Protein AF-A0A9W6X3J7-F1 (afdb_monomer_lite)

Organism: NCBI:txid1490495

Secondary structure (DSSP, 8-state):
--S-------EEEEEEEEEEETTEEEEEEEEEEEEP-S---PPPPPHHHHHHTT--HHHHHHHTTPPPS-----

Radius of gyration: 14.66 Å; chains: 1; bounding box: 40×27×32 Å

Foldseek 3Di:
DPPPDDFDFPDKDFDWDWDQDPVGIDTDHRDIATDGPDPDPDGDDDPVNCVVVVHDVVVVCVVVVHDDPDPPDD

pLDDT: mean 79.63, std 13.35, range [37.62, 92.88]

Sequence (74 aa):
MADGSFVRCDNEVVLHLELDTIEGSVLMRSVACVILAGEGDEILLGSDALKMLGIDIQQLAQLAGSPLLGAEDD

Structure (mmCIF, N/CA/C/O backbone):
data_AF-A0A9W6X3J7-F1
#
_entry.id   AF-A0A9W6X3J7-F1
#
loop_
_atom_site.group_PDB
_atom_site.id
_atom_site.type_symbol
_atom_site.label_atom_id
_atom_site.label_alt_id
_atom_site.label_comp_id
_atom_site.label_asym_id
_atom_site.label_entity_id
_atom_site.label_seq_id
_atom_site.pdbx_PDB_ins_code
_atom_site.Cartn_x
_atom_site.Cartn_y
_atom_site.Cartn_z
_atom_site.occupancy
_atom_site.B_iso_or_equiv
_atom_site.auth_seq_id
_atom_site.auth_comp_id
_atom_site.auth_asym_id
_atom_site.auth_atom_id
_atom_site.pdbx_PDB_model_num
ATOM 1 N N . MET A 1 1 ? 10.880 -11.190 -2.676 1.00 52.88 1 MET A N 1
ATOM 2 C CA . MET A 1 1 ? 12.307 -10.780 -2.674 1.00 52.88 1 MET A CA 1
ATOM 3 C C . MET A 1 1 ? 12.480 -9.767 -1.557 1.00 52.88 1 MET A C 1
ATOM 5 O O . MET A 1 1 ? 11.758 -8.783 -1.547 1.00 52.88 1 MET A O 1
ATOM 9 N N . ALA A 1 2 ? 13.336 -10.057 -0.580 1.00 59.03 2 ALA A N 1
ATOM 10 C CA . ALA A 1 2 ? 13.618 -9.190 0.570 1.00 59.03 2 ALA A CA 1
ATOM 11 C C . ALA A 1 2 ? 15.123 -9.236 0.900 1.00 59.03 2 ALA A C 1
ATOM 13 O O . ALA A 1 2 ? 15.528 -9.232 2.056 1.00 59.03 2 ALA A O 1
ATOM 14 N N . ASP A 1 3 ? 15.955 -9.363 -0.136 1.00 71.81 3 ASP A N 1
ATOM 15 C CA . ASP A 1 3 ? 17.417 -9.440 -0.033 1.00 71.81 3 ASP A CA 1
ATOM 16 C C . ASP A 1 3 ? 18.089 -8.055 0.001 1.00 71.81 3 ASP A C 1
ATOM 18 O O . ASP A 1 3 ? 19.306 -7.960 0.119 1.00 71.81 3 ASP A O 1
ATOM 22 N N . GLY A 1 4 ? 17.299 -6.979 -0.091 1.00 69.06 4 GLY A N 1
ATOM 23 C CA . GLY A 1 4 ? 17.796 -5.603 -0.128 1.00 69.06 4 GLY A CA 1
ATOM 24 C C . GLY A 1 4 ? 18.209 -5.121 -1.521 1.00 69.06 4 GLY A C 1
ATOM 25 O O . GLY A 1 4 ? 18.750 -4.023 -1.640 1.00 69.06 4 GLY A O 1
ATOM 26 N N . SER A 1 5 ? 17.954 -5.898 -2.577 1.00 78.25 5 SER A N 1
ATOM 27 C CA . SER A 1 5 ? 18.162 -5.453 -3.955 1.00 78.25 5 SER A CA 1
ATOM 28 C C . SER A 1 5 ? 17.230 -4.302 -4.346 1.00 78.25 5 SER A C 1
ATOM 30 O O . SER A 1 5 ? 16.049 -4.260 -3.998 1.00 78.25 5 SER A O 1
ATOM 32 N N . PHE A 1 6 ? 17.775 -3.354 -5.111 1.00 79.19 6 PHE A N 1
ATOM 33 C CA . PHE A 1 6 ? 16.994 -2.270 -5.696 1.00 79.19 6 PHE A CA 1
ATOM 34 C C . PHE A 1 6 ? 16.158 -2.789 -6.862 1.00 79.19 6 PHE A C 1
ATOM 36 O O . PHE A 1 6 ? 16.685 -3.414 -7.785 1.00 79.19 6 PHE A O 1
ATOM 43 N N . VAL A 1 7 ? 14.868 -2.457 -6.853 1.00 79.12 7 VAL A N 1
ATOM 44 C CA . VAL A 1 7 ? 13.952 -2.759 -7.955 1.00 79.12 7 VAL A CA 1
ATOM 45 C C . VAL A 1 7 ? 13.565 -1.463 -8.651 1.00 79.12 7 VAL A C 1
ATOM 47 O O . VAL A 1 7 ? 13.126 -0.500 -8.022 1.00 79.12 7 VAL A O 1
ATOM 50 N N . ARG A 1 8 ? 13.740 -1.430 -9.973 1.00 81.75 8 ARG A N 1
ATOM 51 C CA . ARG A 1 8 ? 13.327 -0.294 -10.792 1.00 81.75 8 ARG A CA 1
ATOM 52 C C . ARG A 1 8 ? 11.810 -0.319 -10.981 1.00 81.75 8 ARG A C 1
ATOM 54 O O . ARG A 1 8 ? 11.257 -1.338 -11.383 1.00 81.75 8 ARG A O 1
ATOM 61 N N . CYS A 1 9 ? 11.169 0.814 -10.710 1.00 82.69 9 CYS A N 1
ATOM 62 C CA . CYS A 1 9 ? 9.742 1.034 -10.924 1.00 82.69 9 CYS A CA 1
ATOM 63 C C . CYS A 1 9 ? 9.577 2.109 -11.999 1.00 82.69 9 CYS A C 1
ATOM 65 O O . CYS A 1 9 ? 10.045 3.228 -11.802 1.00 82.69 9 CYS A O 1
ATOM 67 N N . ASP A 1 10 ? 8.928 1.793 -13.118 1.00 83.81 10 ASP A N 1
ATOM 68 C CA . ASP A 1 10 ? 8.711 2.762 -14.206 1.00 83.81 10 ASP A CA 1
ATOM 69 C C . ASP A 1 10 ? 7.262 3.287 -14.252 1.00 83.81 10 ASP A C 1
ATOM 71 O O . ASP A 1 10 ? 6.961 4.235 -14.977 1.00 83.81 10 ASP A O 1
ATOM 75 N N . ASN A 1 11 ? 6.364 2.709 -13.448 1.00 88.12 11 ASN A N 1
ATOM 76 C CA . ASN A 1 11 ? 4.949 3.058 -13.412 1.00 88.12 11 ASN A CA 1
ATOM 77 C C . ASN A 1 11 ? 4.456 3.245 -11.973 1.00 88.12 11 ASN A C 1
ATOM 79 O O . ASN A 1 11 ? 4.746 2.436 -11.091 1.00 88.12 11 ASN A O 1
ATOM 83 N N . GLU A 1 12 ? 3.642 4.279 -11.781 1.00 90.19 12 GLU A N 1
ATOM 84 C CA . GLU A 1 12 ? 2.948 4.594 -10.534 1.00 90.19 12 GLU A CA 1
ATOM 85 C C . GLU A 1 12 ? 1.450 4.765 -10.815 1.00 90.19 12 GLU A C 1
ATOM 87 O O . GLU A 1 12 ? 1.052 5.287 -11.862 1.00 90.19 12 GLU A O 1
ATOM 92 N N . VAL A 1 13 ? 0.612 4.307 -9.889 1.00 91.81 13 VAL A N 1
ATOM 93 C CA . VAL A 1 13 ? -0.845 4.410 -9.956 1.00 91.81 13 VAL A CA 1
ATOM 94 C C . VAL A 1 13 ? -1.414 4.718 -8.576 1.00 91.81 13 VAL A C 1
ATOM 96 O O . VAL A 1 13 ? -0.903 4.252 -7.564 1.00 91.81 13 VAL A O 1
ATOM 99 N N . VAL A 1 14 ? -2.497 5.489 -8.531 1.00 92.88 14 VAL A N 1
ATOM 100 C CA . VAL A 1 14 ? -3.219 5.773 -7.287 1.00 92.88 14 VAL A CA 1
ATOM 101 C C . VAL A 1 14 ? -4.408 4.830 -7.168 1.00 92.88 14 VAL A C 1
ATOM 103 O O . VAL A 1 14 ? -5.259 4.791 -8.058 1.00 92.88 14 VAL A O 1
ATOM 106 N N . LEU A 1 15 ? -4.478 4.0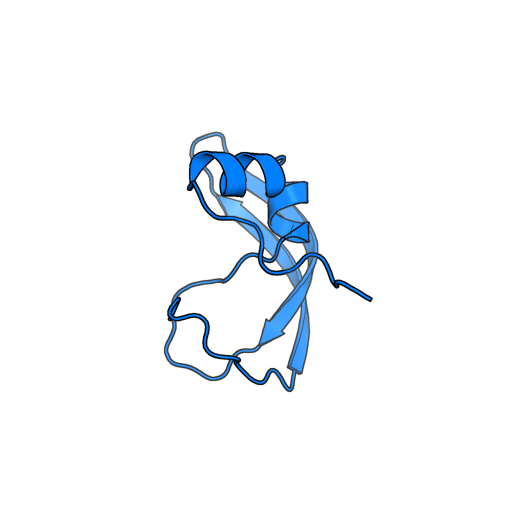91 -6.062 1.00 91.56 15 LEU A N 1
ATOM 107 C CA . LEU A 1 15 ? -5.515 3.092 -5.808 1.00 91.56 15 LEU A CA 1
ATOM 108 C C . LEU A 1 15 ? -6.226 3.341 -4.473 1.00 91.56 15 LEU A C 1
ATOM 110 O O . LEU A 1 15 ? -5.699 3.964 -3.551 1.00 91.56 15 LEU A O 1
ATOM 114 N N . HIS A 1 16 ? -7.448 2.828 -4.365 1.00 91.94 16 HIS A N 1
ATOM 115 C CA . HIS A 1 16 ? -8.106 2.624 -3.078 1.00 91.94 16 HIS A CA 1
ATOM 116 C C . HIS A 1 16 ? -7.893 1.162 -2.690 1.00 91.94 16 HIS A C 1
ATOM 118 O O . HIS A 1 16 ? -8.242 0.276 -3.467 1.00 91.94 16 HIS A O 1
ATOM 124 N N . LEU A 1 17 ? -7.293 0.923 -1.526 1.00 90.88 17 LEU A N 1
ATOM 125 C CA . LEU A 1 17 ? -6.975 -0.417 -1.040 1.00 90.88 17 LEU A CA 1
ATOM 126 C C . LEU A 1 17 ? -7.901 -0.756 0.124 1.00 90.88 17 LEU A C 1
ATOM 128 O O . LEU A 1 17 ? -8.086 0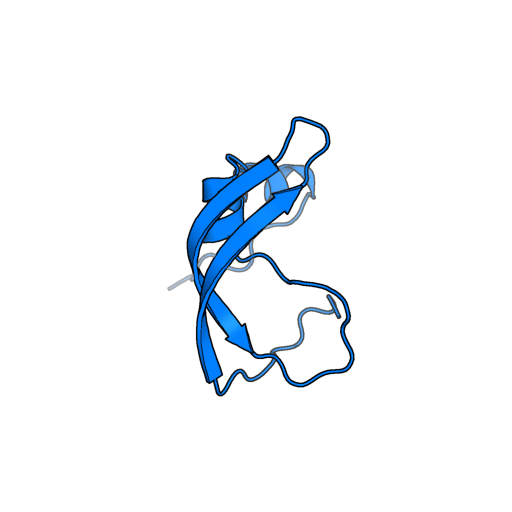.057 1.027 1.00 90.88 17 LEU A O 1
ATOM 132 N N . GLU A 1 18 ? -8.464 -1.955 0.110 1.00 92.81 18 GLU A N 1
ATOM 133 C CA . GLU A 1 18 ? -9.163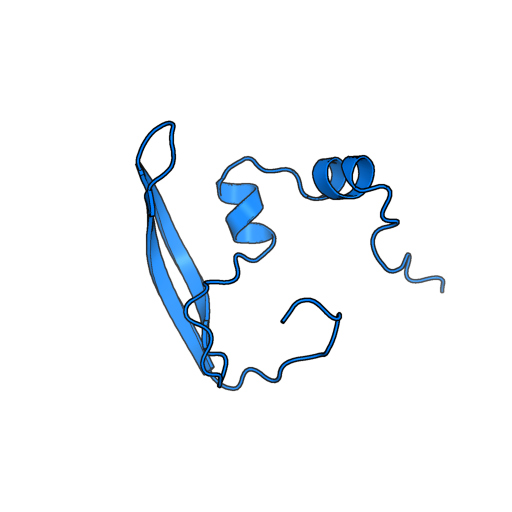 -2.534 1.251 1.00 92.81 18 GLU A CA 1
ATOM 134 C C . GLU A 1 18 ? -8.320 -3.700 1.761 1.00 92.81 18 GLU A C 1
ATOM 136 O O . GLU A 1 18 ? -8.072 -4.660 1.032 1.00 92.81 18 GLU A O 1
ATOM 141 N N . LEU A 1 19 ? -7.816 -3.572 2.987 1.00 89.06 19 LEU A N 1
ATOM 142 C CA . LEU A 1 19 ? -7.014 -4.601 3.635 1.00 89.06 19 LEU A CA 1
ATOM 143 C C . LEU A 1 19 ? -7.883 -5.343 4.635 1.00 89.06 19 LEU A C 1
ATOM 145 O O . LEU A 1 19 ? -8.372 -4.740 5.587 1.00 89.06 19 LEU A O 1
ATOM 149 N N . ASP A 1 20 ? -8.053 -6.644 4.436 1.00 89.88 20 ASP A N 1
ATOM 150 C CA . ASP A 1 20 ? -8.721 -7.491 5.414 1.00 89.88 20 ASP A CA 1
ATOM 151 C C . ASP A 1 20 ? -7.723 -7.908 6.497 1.00 89.88 20 ASP A C 1
ATOM 153 O O . ASP A 1 20 ? -6.680 -8.503 6.212 1.00 89.88 20 ASP A O 1
ATOM 157 N N . THR A 1 21 ? -8.010 -7.540 7.743 1.00 86.12 21 THR A N 1
ATOM 158 C CA . THR A 1 21 ? -7.174 -7.870 8.900 1.00 86.12 21 THR A CA 1
ATOM 159 C C . THR A 1 21 ? -7.977 -8.683 9.907 1.00 86.12 21 THR A C 1
ATOM 161 O O . THR A 1 21 ? -9.205 -8.714 9.864 1.00 86.12 21 THR A O 1
ATOM 164 N N . ILE A 1 22 ? -7.293 -9.305 10.870 1.00 90.31 22 ILE A N 1
ATOM 165 C CA . ILE A 1 22 ? -7.949 -10.091 11.928 1.00 90.31 22 ILE A CA 1
ATOM 166 C C . ILE A 1 22 ? -8.936 -9.233 12.746 1.00 90.31 22 ILE A C 1
ATOM 168 O O . ILE A 1 22 ? -9.941 -9.753 13.226 1.00 90.31 22 ILE A O 1
ATOM 172 N N . GLU A 1 23 ? -8.681 -7.928 12.888 1.00 87.25 23 GLU A N 1
ATOM 173 C CA . GLU A 1 23 ? -9.559 -6.989 13.609 1.00 87.25 23 GLU A CA 1
ATOM 174 C C . GLU A 1 23 ? -10.658 -6.376 12.724 1.00 87.25 23 GLU A C 1
ATOM 176 O O . GLU A 1 23 ? -11.540 -5.679 13.228 1.00 87.25 23 GLU A O 1
ATOM 181 N N . GLY A 1 24 ? -10.644 -6.664 11.420 1.00 90.31 24 GLY A N 1
ATOM 182 C CA . GLY A 1 24 ? -11.605 -6.171 10.439 1.00 90.31 24 GLY A CA 1
ATOM 183 C C . GLY A 1 24 ? -10.943 -5.515 9.231 1.00 90.31 24 GLY A C 1
ATOM 184 O O . GLY A 1 24 ? -9.717 -5.444 9.113 1.00 90.31 24 GLY A O 1
ATOM 185 N N . SER A 1 25 ? -11.774 -5.035 8.312 1.00 92.19 25 SER A N 1
ATOM 186 C CA . SER A 1 25 ? -11.310 -4.461 7.052 1.00 92.19 25 SER A CA 1
ATOM 187 C C . SER A 1 25 ? -10.945 -2.978 7.212 1.00 92.19 25 SER A C 1
ATOM 189 O O . SER A 1 25 ? -11.694 -2.188 7.794 1.00 92.19 25 SER A O 1
ATOM 191 N N . VAL A 1 26 ? -9.787 -2.587 6.682 1.00 90.62 26 VAL A N 1
ATOM 192 C CA . VAL A 1 26 ? -9.269 -1.214 6.704 1.00 90.62 26 VAL A CA 1
ATOM 193 C C . VAL A 1 26 ? -9.293 -0.651 5.290 1.00 90.62 26 VAL A C 1
ATOM 195 O O . VAL A 1 26 ? -8.626 -1.164 4.393 1.00 90.62 26 VAL A O 1
ATOM 198 N N . LEU A 1 27 ? -10.040 0.437 5.095 1.00 92.06 27 LEU A N 1
ATOM 199 C CA . LEU A 1 27 ? -10.090 1.143 3.817 1.00 92.06 27 LEU A CA 1
ATOM 200 C C . LEU A 1 27 ? -9.045 2.260 3.774 1.00 92.06 27 LEU A C 1
ATOM 202 O O . LEU A 1 27 ? -9.186 3.292 4.435 1.00 92.06 27 LEU A O 1
ATOM 206 N N . MET A 1 28 ? -8.052 2.094 2.913 1.00 90.94 28 MET A N 1
ATOM 207 C CA . MET A 1 28 ? -7.028 3.087 2.616 1.00 90.94 28 MET A CA 1
ATOM 208 C C . MET A 1 28 ? -7.375 3.793 1.310 1.00 90.94 28 MET A C 1
ATOM 210 O O . MET A 1 28 ? -7.591 3.160 0.273 1.00 90.94 28 MET A O 1
ATOM 214 N N . ARG A 1 29 ? -7.447 5.124 1.333 1.00 91.50 29 ARG A N 1
ATOM 215 C CA . ARG A 1 29 ? -7.837 5.899 0.151 1.00 91.50 29 ARG A CA 1
ATOM 216 C C . ARG A 1 29 ? -6.649 6.609 -0.469 1.00 91.50 29 ARG A C 1
ATOM 218 O O . ARG A 1 29 ? -5.858 7.204 0.251 1.00 91.50 29 ARG A O 1
ATOM 225 N N . SER A 1 30 ? -6.614 6.611 -1.801 1.00 90.56 30 SER A N 1
ATOM 226 C CA . SER A 1 30 ? -5.640 7.363 -2.591 1.00 90.56 30 SER A CA 1
ATOM 227 C C . SER A 1 30 ? -4.195 6.991 -2.252 1.00 90.56 30 SER A C 1
ATOM 229 O O . SER A 1 30 ? -3.354 7.858 -2.032 1.00 90.56 30 SER A O 1
ATOM 231 N N . VAL A 1 31 ? -3.924 5.690 -2.188 1.00 89.31 31 VAL A N 1
ATOM 232 C CA . VAL A 1 31 ? -2.590 5.149 -1.934 1.00 89.31 31 VAL A CA 1
ATOM 233 C C . VAL A 1 31 ? -1.806 5.162 -3.242 1.00 89.31 31 VAL A C 1
ATOM 235 O O . VAL A 1 31 ? -2.264 4.608 -4.241 1.00 89.31 31 VAL A O 1
ATOM 238 N N . ALA A 1 32 ? -0.639 5.802 -3.233 1.00 89.44 32 ALA A N 1
ATOM 239 C CA . ALA A 1 32 ? 0.316 5.730 -4.330 1.00 89.44 32 ALA A CA 1
ATOM 240 C C . ALA A 1 32 ? 0.973 4.342 -4.348 1.00 89.44 32 ALA A C 1
ATOM 242 O O . ALA A 1 32 ? 1.591 3.922 -3.367 1.00 89.44 32 ALA A O 1
ATOM 243 N N . CYS A 1 33 ? 0.815 3.621 -5.453 1.00 88.81 33 CYS A N 1
ATOM 244 C CA . CYS A 1 33 ? 1.329 2.274 -5.650 1.00 88.81 33 CYS A CA 1
ATOM 245 C C . CYS A 1 33 ? 2.276 2.250 -6.849 1.00 88.81 33 CYS A C 1
ATOM 247 O O . CYS A 1 33 ? 1.947 2.753 -7.923 1.00 88.81 33 CYS A O 1
ATOM 249 N N . VAL A 1 34 ? 3.432 1.613 -6.682 1.00 89.44 34 VAL A N 1
ATOM 250 C CA . VAL A 1 34 ? 4.374 1.361 -7.777 1.00 89.44 34 VAL A CA 1
ATOM 251 C C . VAL A 1 34 ? 4.120 -0.015 -8.380 1.00 89.44 34 VAL A C 1
ATOM 253 O O . VAL A 1 34 ? 3.875 -0.981 -7.658 1.00 89.44 34 VAL A O 1
ATOM 256 N N . ILE A 1 35 ? 4.171 -0.109 -9.707 1.00 85.75 35 ILE A N 1
ATOM 257 C CA . ILE A 1 35 ? 4.047 -1.390 -10.406 1.00 85.75 35 ILE A CA 1
ATOM 258 C C . ILE A 1 35 ? 5.446 -1.976 -10.571 1.00 85.75 35 ILE A C 1
ATOM 260 O O . ILE A 1 35 ? 6.301 -1.405 -11.250 1.00 85.75 35 ILE A O 1
ATOM 264 N N . LEU A 1 36 ? 5.659 -3.128 -9.946 1.00 82.94 36 LEU A N 1
ATOM 265 C CA . LEU A 1 36 ? 6.907 -3.877 -10.000 1.00 82.94 36 LEU A CA 1
ATOM 266 C C . LEU A 1 36 ? 6.775 -4.976 -11.057 1.00 82.94 36 LEU A C 1
ATOM 268 O O . LEU A 1 36 ? 5.832 -5.763 -11.024 1.00 82.94 36 LEU A O 1
ATOM 272 N N . ALA A 1 37 ? 7.719 -5.044 -11.996 1.00 76.81 37 ALA A N 1
ATOM 273 C CA . ALA A 1 37 ? 7.792 -6.158 -12.934 1.00 76.81 37 ALA A CA 1
ATOM 274 C C . ALA A 1 37 ? 8.322 -7.407 -12.210 1.00 76.81 37 ALA A C 1
ATOM 276 O O . ALA A 1 37 ? 9.471 -7.434 -11.771 1.00 76.81 37 ALA A O 1
ATOM 277 N N . GLY A 1 38 ? 7.492 -8.441 -12.087 1.00 74.44 38 GLY A N 1
ATOM 278 C CA . GLY A 1 38 ? 7.859 -9.705 -11.454 1.00 74.44 38 GLY A CA 1
ATOM 279 C C . GLY A 1 38 ? 6.670 -10.657 -11.34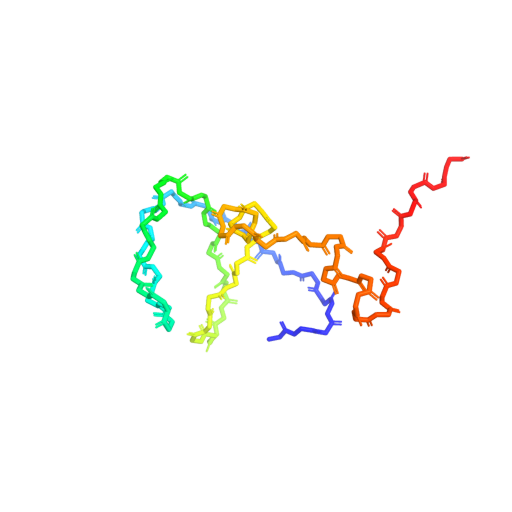8 1.00 74.44 38 GLY A C 1
ATOM 280 O O . GLY A 1 38 ? 5.539 -10.277 -11.628 1.00 74.44 38 GLY A O 1
ATOM 281 N N . GLU A 1 39 ? 6.935 -11.894 -10.938 1.00 69.94 39 GLU A N 1
ATOM 282 C CA . GLU A 1 39 ? 5.924 -12.945 -10.716 1.00 69.94 39 GLU A CA 1
ATOM 283 C C . GLU A 1 39 ? 5.457 -12.982 -9.248 1.00 69.94 39 GLU A C 1
ATOM 285 O O . GLU A 1 39 ? 5.010 -14.002 -8.741 1.00 69.94 39 GLU A O 1
ATOM 290 N N . GLY A 1 40 ? 5.644 -11.882 -8.514 1.00 67.38 40 GLY A N 1
ATOM 291 C CA . GLY A 1 40 ? 5.254 -11.815 -7.112 1.00 67.38 40 GLY A CA 1
ATOM 292 C C . GLY A 1 40 ? 3.739 -11.703 -6.976 1.00 67.38 40 GLY A C 1
ATOM 293 O O . GLY A 1 40 ? 3.167 -10.709 -7.408 1.00 67.38 40 GLY A O 1
ATOM 294 N N . ASP A 1 41 ? 3.113 -12.674 -6.312 1.00 73.06 41 ASP A N 1
ATOM 295 C CA . ASP A 1 41 ? 1.707 -12.604 -5.878 1.00 73.06 41 ASP A CA 1
ATOM 296 C C . ASP A 1 41 ? 1.519 -11.751 -4.602 1.00 73.06 41 ASP A C 1
ATOM 298 O O . ASP A 1 41 ? 0.420 -11.637 -4.059 1.00 73.06 41 ASP A O 1
ATOM 302 N N . GLU A 1 42 ? 2.604 -11.162 -4.092 1.00 75.31 42 GLU A N 1
ATOM 303 C CA . GLU A 1 42 ? 2.633 -10.403 -2.844 1.00 75.31 42 GLU A CA 1
ATOM 304 C C . GLU A 1 42 ? 2.601 -8.891 -3.099 1.00 75.31 42 GLU A C 1
ATOM 306 O O . GLU A 1 42 ? 3.261 -8.368 -3.998 1.00 75.31 42 GLU A O 1
ATOM 311 N N . ILE A 1 43 ? 1.872 -8.168 -2.247 1.00 77.94 43 ILE A N 1
ATOM 312 C CA . ILE A 1 43 ? 1.826 -6.703 -2.247 1.00 77.94 43 ILE A CA 1
ATOM 313 C C . ILE A 1 43 ? 2.831 -6.182 -1.221 1.00 77.94 43 ILE A C 1
ATOM 315 O O . ILE A 1 43 ? 2.787 -6.554 -0.049 1.00 77.94 43 ILE A O 1
ATOM 319 N N . LEU A 1 44 ? 3.707 -5.270 -1.644 1.00 82.00 44 LEU A N 1
ATOM 320 C CA . LEU A 1 44 ? 4.602 -4.560 -0.735 1.00 82.00 44 LEU A CA 1
ATOM 321 C C . LEU A 1 44 ? 3.916 -3.296 -0.210 1.00 82.00 44 LEU A C 1
ATOM 323 O O . LEU A 1 44 ? 3.542 -2.412 -0.981 1.00 82.00 44 LEU A O 1
ATOM 327 N N . LEU A 1 45 ? 3.776 -3.197 1.111 1.00 85.06 45 LEU A N 1
ATOM 328 C CA . LEU A 1 45 ? 3.274 -1.994 1.769 1.00 85.06 45 LEU A CA 1
ATOM 329 C C . LEU A 1 45 ? 4.441 -1.076 2.132 1.00 85.06 45 LEU A C 1
ATOM 331 O O . LEU A 1 45 ? 5.329 -1.446 2.899 1.00 85.06 45 LEU A O 1
ATOM 335 N N . GLY A 1 46 ? 4.423 0.136 1.579 1.00 84.56 46 GLY A N 1
ATOM 336 C CA . GLY A 1 46 ? 5.382 1.180 1.927 1.00 84.56 46 GLY A CA 1
ATOM 337 C C . GLY A 1 46 ? 5.214 1.679 3.365 1.00 84.56 46 GLY A C 1
ATOM 338 O O . GLY A 1 46 ? 4.201 1.440 4.026 1.00 84.56 46 GLY A O 1
ATOM 339 N N . SER A 1 47 ? 6.200 2.436 3.842 1.00 85.56 47 SER A N 1
ATOM 340 C CA . SER A 1 47 ? 6.215 2.999 5.199 1.00 85.56 47 SER A CA 1
ATOM 341 C C . SER A 1 47 ? 4.994 3.872 5.505 1.00 85.56 47 SER A C 1
ATOM 343 O O . SER A 1 47 ? 4.447 3.786 6.601 1.00 85.56 47 SER A O 1
ATOM 345 N N . ASP A 1 48 ? 4.528 4.675 4.548 1.00 85.62 48 ASP A N 1
ATOM 346 C CA . ASP A 1 48 ? 3.350 5.531 4.730 1.00 85.62 48 ASP A CA 1
ATOM 347 C C . ASP A 1 48 ? 2.052 4.723 4.835 1.00 85.62 48 ASP A C 1
ATOM 349 O O . ASP A 1 48 ? 1.181 5.045 5.646 1.00 85.62 48 ASP A O 1
ATOM 353 N N . ALA A 1 49 ? 1.945 3.628 4.077 1.00 85.81 49 ALA A N 1
ATOM 354 C CA . ALA A 1 49 ? 0.822 2.704 4.180 1.00 85.81 49 ALA A CA 1
ATOM 355 C C . ALA A 1 49 ? 0.805 2.016 5.555 1.00 85.81 49 ALA A C 1
ATOM 357 O O . ALA A 1 49 ? -0.229 1.974 6.218 1.00 85.81 49 ALA A O 1
ATOM 358 N N . LEU A 1 50 ? 1.963 1.556 6.033 1.00 88.06 50 LEU A N 1
ATOM 359 C CA . LEU A 1 50 ? 2.094 0.951 7.360 1.00 88.06 50 LEU A CA 1
ATOM 360 C C . LEU A 1 50 ? 1.774 1.950 8.486 1.00 88.06 50 LEU A C 1
ATOM 362 O O . LEU A 1 50 ? 1.040 1.612 9.413 1.00 88.06 50 LEU A O 1
ATOM 366 N N . LYS A 1 51 ? 2.216 3.209 8.369 1.00 87.31 51 LYS A N 1
ATOM 367 C CA . LYS A 1 51 ? 1.834 4.279 9.309 1.00 87.31 51 LYS A CA 1
ATOM 368 C C . LYS A 1 51 ? 0.3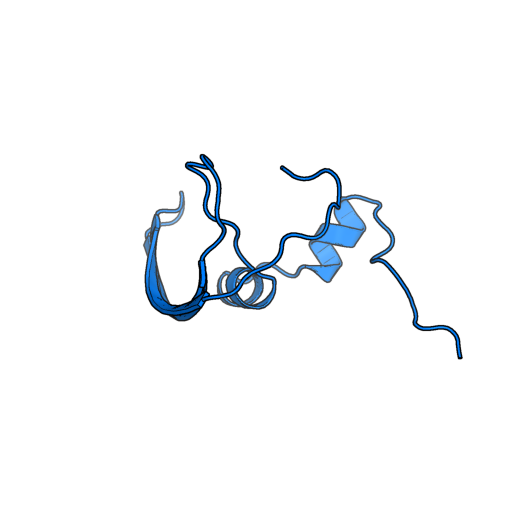29 4.537 9.322 1.00 87.31 51 LYS A C 1
ATOM 370 O O . LYS A 1 51 ? -0.230 4.769 10.390 1.00 87.31 51 LYS A O 1
ATOM 375 N N . MET A 1 52 ? -0.341 4.480 8.169 1.00 84.56 52 MET A N 1
ATOM 376 C CA . MET A 1 52 ? -1.802 4.614 8.092 1.00 84.56 52 MET A CA 1
ATOM 377 C C . MET A 1 52 ? -2.526 3.467 8.821 1.00 84.56 52 MET A C 1
ATOM 379 O O . MET A 1 52 ? -3.613 3.682 9.350 1.00 84.56 52 MET A O 1
ATOM 383 N N . LEU A 1 53 ? -1.903 2.289 8.924 1.00 86.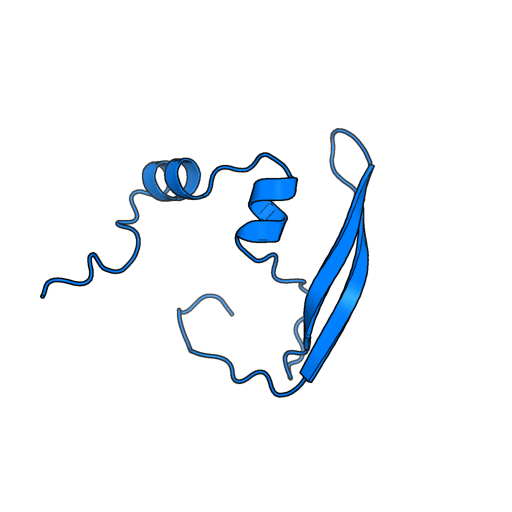38 53 LEU A N 1
ATOM 384 C CA . LEU A 1 53 ? -2.384 1.172 9.747 1.00 86.38 53 LEU A CA 1
ATOM 385 C C . LEU A 1 53 ? -2.060 1.336 11.243 1.00 86.38 53 LEU A C 1
ATOM 387 O O . LEU A 1 53 ? -2.371 0.455 12.039 1.00 86.38 53 LEU A O 1
ATOM 391 N N . GLY A 1 54 ? -1.431 2.442 11.644 1.00 86.81 54 GLY A N 1
ATOM 392 C CA . GLY A 1 54 ? -0.977 2.660 13.017 1.00 86.81 54 GLY A CA 1
ATOM 393 C C . GLY A 1 54 ? 0.293 1.885 13.376 1.00 86.81 54 GLY A C 1
ATOM 394 O O . GLY A 1 54 ? 0.631 1.789 14.554 1.00 86.81 54 GLY A O 1
ATOM 395 N N . ILE A 1 55 ? 1.007 1.339 12.385 1.00 87.19 55 ILE A N 1
ATOM 396 C CA . ILE A 1 55 ? 2.257 0.607 12.596 1.00 87.19 55 ILE A CA 1
ATOM 397 C C . ILE A 1 55 ? 3.417 1.602 12.561 1.00 87.19 55 ILE A C 1
ATOM 399 O O . ILE A 1 55 ? 3.752 2.166 11.515 1.00 87.19 55 ILE A O 1
ATOM 403 N N . ASP A 1 56 ? 4.061 1.797 13.709 1.00 86.50 56 ASP A N 1
ATOM 404 C CA . ASP A 1 56 ? 5.269 2.607 13.792 1.00 86.50 56 ASP A CA 1
ATOM 405 C C . ASP A 1 56 ? 6.503 1.802 13.349 1.00 86.50 56 ASP A C 1
ATOM 407 O O . ASP A 1 56 ? 6.945 0.852 14.001 1.00 86.50 56 ASP A O 1
ATOM 411 N N . ILE A 1 57 ? 7.074 2.199 12.210 1.00 82.69 57 ILE A N 1
ATOM 412 C CA . ILE A 1 57 ? 8.231 1.524 11.606 1.00 82.69 57 ILE A CA 1
ATOM 413 C C . ILE A 1 57 ? 9.486 1.642 12.471 1.00 82.69 57 ILE A C 1
ATOM 415 O O . ILE A 1 57 ? 10.310 0.730 12.466 1.00 82.69 57 ILE A O 1
ATOM 419 N N . GLN A 1 58 ? 9.645 2.731 13.227 1.00 83.81 58 GLN A N 1
ATOM 420 C CA . GLN A 1 58 ? 10.816 2.919 14.087 1.00 83.81 58 GLN A CA 1
ATOM 421 C C . GLN A 1 58 ? 10.790 1.919 15.242 1.00 83.81 58 GLN A C 1
ATOM 423 O O . GLN A 1 58 ? 11.811 1.308 15.559 1.00 83.81 58 GLN A O 1
ATOM 428 N N . GLN A 1 59 ? 9.622 1.719 15.852 1.00 83.44 59 GLN A N 1
ATOM 429 C CA . GLN A 1 59 ? 9.421 0.709 16.885 1.00 83.44 59 GLN A CA 1
ATOM 430 C C . GLN A 1 59 ? 9.573 -0.705 16.319 1.00 83.44 59 GLN A C 1
ATOM 432 O O . GLN A 1 59 ? 10.211 -1.543 16.957 1.00 83.44 59 GLN A O 1
ATOM 437 N N . LEU A 1 60 ? 9.056 -0.963 15.113 1.00 81.38 60 LEU A N 1
ATOM 438 C CA . LEU A 1 60 ? 9.216 -2.256 14.445 1.00 81.38 60 LEU A CA 1
ATOM 439 C C . LEU A 1 60 ? 10.694 -2.577 14.166 1.00 81.38 60 LEU A C 1
ATOM 441 O O . LEU A 1 60 ? 11.148 -3.683 14.454 1.00 81.38 60 LEU A O 1
ATOM 445 N N . ALA A 1 61 ? 11.461 -1.605 13.664 1.00 81.19 61 ALA A N 1
ATOM 446 C CA . ALA A 1 61 ? 12.888 -1.764 13.390 1.00 81.19 61 ALA A CA 1
ATOM 447 C C . ALA A 1 61 ? 13.707 -2.001 14.670 1.00 81.19 61 ALA A C 1
ATOM 449 O O . ALA A 1 61 ? 14.571 -2.881 14.694 1.00 81.19 61 ALA A O 1
ATOM 450 N N . GLN A 1 62 ? 13.388 -1.278 15.752 1.00 81.00 62 GLN A N 1
ATOM 451 C CA . GLN A 1 62 ? 13.985 -1.502 17.073 1.00 81.00 62 GLN A CA 1
ATOM 452 C C . GLN A 1 62 ? 13.706 -2.918 17.593 1.00 81.00 62 GLN A C 1
ATOM 454 O O . GLN A 1 62 ? 14.624 -3.575 18.084 1.00 81.00 62 GLN A O 1
ATOM 459 N N . LEU A 1 63 ? 12.471 -3.413 17.449 1.00 81.00 63 LEU A N 1
ATOM 460 C CA . LEU A 1 63 ? 12.118 -4.791 17.811 1.00 81.00 63 LEU A CA 1
ATOM 461 C C . LEU A 1 63 ? 12.897 -5.822 16.988 1.00 81.00 63 LEU A C 1
ATOM 463 O O . LEU A 1 63 ? 13.313 -6.849 17.519 1.00 81.00 63 LEU A O 1
ATOM 467 N N . ALA A 1 64 ? 13.110 -5.540 15.704 1.00 79.75 64 ALA A N 1
ATOM 468 C CA . ALA A 1 64 ? 13.874 -6.395 14.805 1.00 79.75 64 ALA A CA 1
ATOM 469 C C . ALA A 1 64 ? 15.396 -6.333 15.045 1.00 79.75 64 ALA A C 1
ATOM 471 O O . ALA A 1 64 ? 16.148 -6.980 14.316 1.00 79.75 64 ALA A O 1
ATOM 472 N N . GLY A 1 65 ? 15.877 -5.541 16.017 1.00 74.50 65 GLY A N 1
ATOM 473 C CA . GLY A 1 65 ? 17.308 -5.354 16.285 1.00 74.50 65 GLY A CA 1
ATOM 474 C C . GLY A 1 65 ? 18.073 -4.752 15.104 1.00 74.50 65 GLY A C 1
ATOM 475 O O . GLY A 1 65 ? 19.294 -4.883 15.024 1.00 74.50 65 GLY A O 1
ATOM 476 N N . SER A 1 66 ? 17.355 -4.133 14.166 1.00 68.12 66 SER A N 1
ATOM 477 C CA . SER A 1 66 ? 17.914 -3.594 12.934 1.00 68.12 66 SER A CA 1
ATOM 478 C C . SER A 1 66 ? 18.234 -2.116 13.150 1.00 68.12 66 SER A C 1
ATOM 480 O O . SER A 1 66 ? 17.311 -1.342 13.420 1.00 68.12 66 SER A O 1
ATOM 482 N N . PRO A 1 67 ? 19.499 -1.673 13.030 1.00 58.84 67 PRO A N 1
ATOM 483 C CA . PRO A 1 67 ? 19.756 -0.253 12.868 1.00 58.84 67 PRO A CA 1
ATOM 484 C C . PRO A 1 67 ? 19.100 0.149 11.545 1.00 58.84 67 PRO A C 1
ATOM 486 O O . PRO A 1 67 ? 19.398 -0.436 10.502 1.00 58.84 67 PRO A O 1
ATOM 489 N N . LEU A 1 68 ? 18.155 1.088 11.581 1.00 57.03 68 LEU A N 1
ATOM 490 C CA . LEU A 1 68 ? 17.637 1.673 10.350 1.00 57.03 68 LEU A CA 1
ATOM 491 C C . LEU A 1 68 ? 18.830 2.187 9.549 1.00 57.03 68 LEU A C 1
ATOM 493 O O . LEU A 1 68 ? 19.666 2.913 10.083 1.00 57.03 68 LEU A O 1
ATOM 497 N N . LEU A 1 69 ? 18.945 1.717 8.309 1.00 53.38 69 LEU A N 1
ATOM 498 C CA . LEU A 1 69 ? 20.041 2.046 7.411 1.00 53.38 69 LEU A CA 1
ATOM 499 C C . LEU A 1 69 ? 20.266 3.564 7.380 1.00 53.38 69 LEU A C 1
ATOM 501 O O . LEU A 1 69 ? 19.416 4.295 6.886 1.00 53.38 69 LEU A O 1
ATOM 505 N N . GLY A 1 70 ? 21.427 3.984 7.884 1.00 45.81 70 GLY A N 1
ATOM 506 C CA . GLY A 1 70 ? 22.037 5.282 7.621 1.00 45.81 70 GLY A CA 1
ATOM 507 C C . GLY A 1 70 ? 21.416 6.465 8.354 1.00 45.81 70 GLY A C 1
ATOM 508 O O . GLY A 1 70 ? 20.497 7.107 7.860 1.00 45.81 70 GLY A O 1
ATOM 509 N N . ALA A 1 71 ? 22.047 6.861 9.459 1.00 44.12 71 ALA A N 1
ATOM 510 C CA . ALA A 1 71 ? 22.363 8.274 9.579 1.00 44.12 71 ALA A CA 1
ATOM 511 C C . ALA A 1 71 ? 23.165 8.651 8.322 1.00 44.12 71 ALA A C 1
ATOM 513 O O . ALA A 1 71 ? 24.163 7.999 8.009 1.00 44.12 71 ALA A O 1
ATOM 514 N N . GLU A 1 72 ? 22.693 9.630 7.562 1.00 48.69 72 GLU A N 1
ATOM 515 C CA . GLU A 1 72 ? 23.551 10.341 6.624 1.00 48.69 72 GLU A CA 1
ATOM 516 C C . GLU A 1 72 ? 24.563 11.105 7.496 1.00 48.69 72 GLU A C 1
ATOM 518 O O . GLU A 1 72 ? 24.250 12.157 8.046 1.00 48.69 72 GLU A O 1
ATOM 523 N N . ASP A 1 73 ? 25.721 10.488 7.750 1.00 45.75 73 ASP A N 1
ATOM 524 C CA . ASP A 1 73 ? 26.914 11.170 8.260 1.00 45.75 73 ASP A CA 1
ATOM 525 C C . ASP A 1 73 ? 27.386 12.131 7.148 1.00 45.75 73 ASP A C 1
ATOM 527 O O . ASP A 1 73 ? 27.733 11.674 6.054 1.00 45.75 73 ASP A O 1
ATOM 531 N N . ASP A 1 74 ? 27.344 13.440 7.421 1.00 37.62 74 ASP A N 1
ATOM 532 C CA . ASP A 1 74 ? 28.068 14.498 6.687 1.00 37.62 74 ASP A CA 1
ATOM 533 C C . ASP A 1 74 ? 29.451 14.715 7.322 1.00 37.62 74 ASP A C 1
ATOM 535 O O . ASP A 1 74 ? 29.504 14.938 8.557 1.00 37.62 74 ASP A O 1
#